Protein AF-A0A0J9W7E1-F1 (afdb_monomer)

Nearest PDB structures (foldseek):
  6e33-assembly1_A  TM=8.947E-01  e=1.477E-01  Schizosaccharomyces pombe 972h-
  1hwt-assembly2_G  TM=4.977E-01  e=4.457E+00  Saccharomyces cerevisiae

Structure (mmCIF, N/CA/C/O backbone):
data_AF-A0A0J9W7E1-F1
#
_entry.id   AF-A0A0J9W7E1-F1
#
loop_
_atom_site.group_PDB
_atom_site.id
_atom_site.type_symbol
_atom_site.label_atom_id
_atom_site.label_alt_id
_atom_site.label_comp_id
_atom_site.label_asym_id
_atom_site.label_entity_id
_atom_site.label_seq_id
_atom_site.pdbx_PDB_ins_code
_atom_site.Cartn_x
_atom_site.Cartn_y
_atom_site.Cartn_z
_atom_site.occupancy
_atom_site.B_iso_or_equiv
_atom_site.auth_seq_id
_atom_site.auth_comp_id
_atom_site.auth_asym_id
_atom_site.auth_atom_id
_atom_site.pdbx_PDB_model_num
ATOM 1 N N . MET A 1 1 ? 9.584 -3.658 -5.499 1.00 83.12 1 MET A N 1
ATOM 2 C CA . MET A 1 1 ? 8.197 -3.659 -6.014 1.00 83.12 1 MET A CA 1
ATOM 3 C C . MET A 1 1 ? 8.221 -3.514 -7.531 1.00 83.12 1 MET A C 1
ATOM 5 O O . MET A 1 1 ? 8.796 -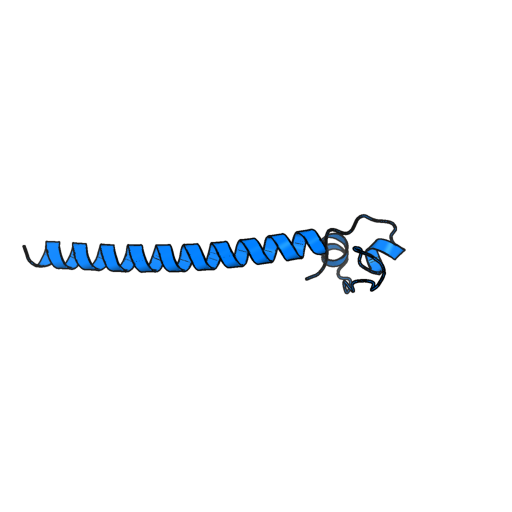2.539 -8.008 1.00 83.12 1 MET A O 1
ATOM 9 N N . PRO A 1 2 ? 7.711 -4.492 -8.300 1.00 92.12 2 PRO A N 1
ATOM 10 C CA . PRO A 1 2 ? 7.659 -4.382 -9.752 1.00 92.12 2 PRO A CA 1
ATOM 11 C C . PRO A 1 2 ? 6.607 -3.364 -10.200 1.00 92.12 2 PRO A C 1
ATOM 13 O O . PRO A 1 2 ? 5.562 -3.229 -9.577 1.00 92.12 2 PRO A O 1
ATOM 16 N N . CYS A 1 3 ? 6.866 -2.669 -11.308 1.00 94.62 3 CYS A N 1
ATOM 17 C CA . CYS A 1 3 ? 5.824 -1.899 -11.984 1.00 94.62 3 CYS A CA 1
ATOM 18 C C . CYS A 1 3 ? 4.753 -2.834 -12.573 1.00 94.62 3 CYS A C 1
ATOM 20 O O . CYS A 1 3 ? 5.019 -4.018 -12.822 1.00 94.62 3 CYS A O 1
ATOM 22 N N . THR A 1 4 ? 3.574 -2.296 -12.882 1.00 94.38 4 THR A N 1
ATOM 23 C CA . THR A 1 4 ? 2.432 -3.058 -13.410 1.00 94.38 4 THR A CA 1
ATOM 24 C C . THR A 1 4 ? 2.790 -3.821 -14.686 1.00 94.38 4 THR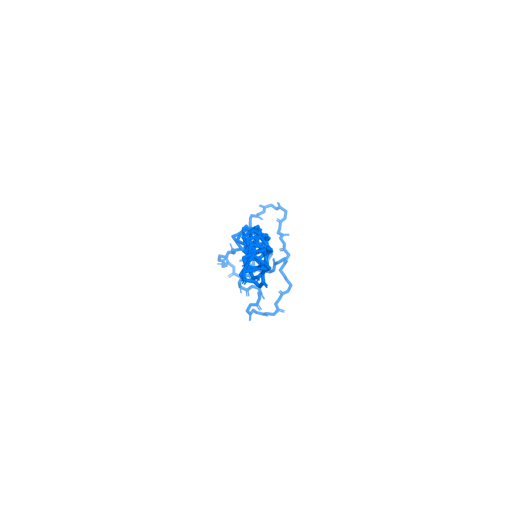 A C 1
ATOM 26 O O . THR A 1 4 ? 2.395 -4.974 -14.856 1.00 94.38 4 THR A O 1
ATOM 29 N N . CYS A 1 5 ? 3.580 -3.217 -15.579 1.00 94.19 5 CYS A N 1
ATOM 30 C CA . CYS A 1 5 ? 3.997 -3.866 -16.825 1.00 94.19 5 CYS A CA 1
ATOM 31 C C . CYS A 1 5 ? 4.868 -5.105 -16.565 1.00 94.19 5 CYS A C 1
ATOM 33 O O . CYS A 1 5 ? 4.629 -6.166 -17.146 1.00 94.19 5 CYS A O 1
ATOM 35 N N . CYS A 1 6 ? 5.869 -4.981 -15.691 1.00 94.75 6 CYS A N 1
ATOM 36 C CA . CYS A 1 6 ? 6.769 -6.082 -15.353 1.00 94.75 6 CYS A CA 1
ATOM 37 C C . CYS A 1 6 ? 6.055 -7.180 -14.574 1.00 94.75 6 CYS A C 1
ATOM 39 O O . CYS A 1 6 ? 6.262 -8.351 -14.879 1.00 94.75 6 CYS A O 1
ATOM 41 N N . PHE A 1 7 ? 5.182 -6.801 -13.636 1.00 94.75 7 PHE A N 1
ATOM 42 C CA . PHE A 1 7 ? 4.372 -7.737 -12.864 1.00 94.75 7 PHE A CA 1
ATOM 43 C C . PHE A 1 7 ? 3.501 -8.608 -13.776 1.00 94.75 7 PHE A C 1
ATOM 45 O O . PHE A 1 7 ? 3.608 -9.829 -13.744 1.00 94.75 7 PHE A O 1
ATOM 52 N N . ARG A 1 8 ? 2.730 -7.988 -14.681 1.00 94.38 8 ARG A N 1
ATOM 53 C CA . ARG A 1 8 ? 1.877 -8.714 -15.641 1.00 94.38 8 ARG A CA 1
ATOM 54 C C . ARG A 1 8 ? 2.660 -9.605 -16.602 1.00 94.38 8 ARG A C 1
ATOM 56 O O . ARG A 1 8 ? 2.133 -10.600 -17.076 1.00 94.38 8 ARG A O 1
ATOM 63 N N . SER A 1 9 ? 3.899 -9.230 -16.907 1.00 92.88 9 SER A N 1
ATOM 64 C CA . SER A 1 9 ? 4.752 -9.976 -17.835 1.00 92.88 9 SER A CA 1
ATOM 65 C C . SER A 1 9 ? 5.617 -11.034 -17.139 1.00 92.88 9 SER A C 1
ATOM 67 O O . SER A 1 9 ? 6.430 -11.664 -17.810 1.00 92.88 9 SER A O 1
ATOM 69 N N . GLY A 1 10 ? 5.524 -11.183 -15.810 1.00 93.06 10 GLY A N 1
ATOM 70 C CA . GLY A 1 10 ? 6.376 -12.092 -15.034 1.00 93.06 10 GLY A CA 1
ATOM 71 C C . GLY A 1 10 ? 7.871 -11.750 -15.091 1.00 93.06 10 GLY A C 1
ATOM 72 O O . GLY A 1 10 ? 8.718 -12.620 -14.906 1.00 93.06 10 GLY A O 1
ATOM 73 N N . LYS A 1 11 ? 8.223 -10.493 -15.389 1.00 92.38 11 LYS A N 1
ATOM 74 C CA . LYS A 1 11 ? 9.614 -10.065 -15.588 1.00 92.38 11 LYS A CA 1
ATOM 75 C C . LYS A 1 11 ? 10.196 -9.413 -14.341 1.00 92.38 11 LYS A C 1
ATOM 77 O O . LYS A 1 11 ? 9.511 -8.690 -13.616 1.00 92.38 11 LYS A O 1
ATOM 82 N N . LYS A 1 12 ? 11.510 -9.576 -14.148 1.00 92.31 12 LYS A N 1
ATOM 83 C CA . 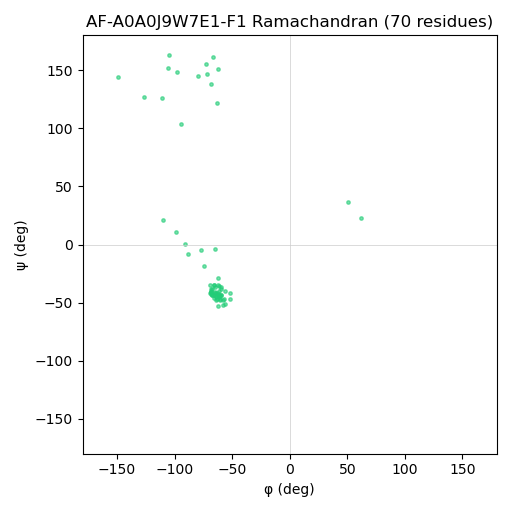LYS A 1 12 ? 12.256 -8.835 -13.121 1.00 92.31 12 LYS A CA 1
ATOM 84 C C . LYS A 1 12 ? 12.215 -7.338 -13.432 1.00 92.31 12 LYS A C 1
ATOM 86 O O . LYS A 1 12 ? 12.653 -6.897 -14.490 1.00 92.31 12 LYS A O 1
ATOM 91 N N . CYS A 1 13 ? 11.691 -6.557 -12.494 1.00 93.75 13 CYS A N 1
ATOM 92 C CA . CYS A 1 13 ? 11.612 -5.109 -12.612 1.00 93.75 13 CYS A CA 1
ATOM 93 C C . CYS A 1 13 ? 12.819 -4.468 -11.929 1.00 93.75 13 CYS A C 1
ATOM 95 O O . CYS A 1 13 ? 12.855 -4.381 -10.704 1.00 93.75 13 CYS A O 1
ATOM 97 N N . LEU A 1 14 ? 13.787 -4.011 -12.722 1.00 93.44 14 LEU A N 1
ATOM 98 C CA . LEU A 1 14 ? 14.985 -3.332 -12.229 1.00 93.44 14 LEU A CA 1
ATOM 99 C C . LEU A 1 14 ? 14.941 -1.859 -12.633 1.00 93.44 14 LEU A C 1
ATOM 101 O O . LEU A 1 14 ? 14.739 -1.546 -13.808 1.00 93.44 14 LEU A O 1
ATOM 105 N N . MET A 1 15 ? 15.081 -0.959 -11.659 1.00 91.44 15 MET A N 1
ATOM 106 C CA . MET A 1 15 ? 15.157 0.477 -11.933 1.00 91.44 15 MET A CA 1
ATOM 107 C C . MET A 1 15 ? 16.462 0.803 -12.651 1.00 91.44 15 MET A C 1
ATOM 109 O O . MET A 1 15 ? 17.508 0.248 -12.325 1.00 91.44 15 MET A O 1
ATOM 113 N N . SER A 1 16 ? 16.381 1.669 -13.658 1.00 90.50 16 SER A N 1
ATOM 114 C CA . SER A 1 16 ? 17.568 2.242 -14.289 1.00 90.50 16 SER A CA 1
ATOM 115 C C . SER A 1 1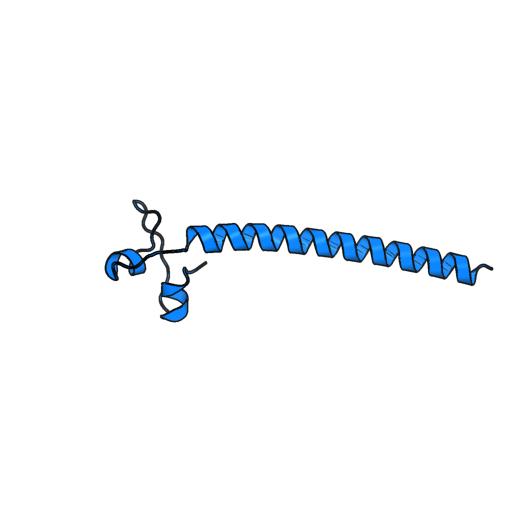6 ? 18.087 3.383 -13.412 1.00 90.50 16 SER A C 1
ATOM 117 O O . SER A 1 16 ? 17.285 4.083 -12.801 1.00 90.50 16 SER A O 1
ATOM 119 N N . ALA A 1 17 ? 19.407 3.569 -13.339 1.00 87.81 17 ALA A N 1
ATOM 120 C CA . ALA A 1 17 ? 20.001 4.666 -12.572 1.00 87.81 17 ALA A CA 1
ATOM 121 C C . ALA A 1 17 ? 19.626 6.043 -13.150 1.00 87.81 17 ALA A C 1
ATOM 123 O O . ALA A 1 17 ? 19.334 6.972 -12.405 1.00 87.81 17 ALA A O 1
ATOM 124 N N . ASP A 1 18 ? 19.542 6.137 -14.479 1.00 89.75 18 ASP A N 1
ATOM 125 C CA . ASP A 1 18 ? 19.392 7.407 -15.199 1.00 89.75 18 ASP A CA 1
ATOM 126 C C . ASP A 1 18 ? 17.937 7.702 -15.604 1.00 89.75 18 ASP A C 1
ATOM 128 O O . ASP A 1 18 ? 17.660 8.578 -16.424 1.00 89.75 18 ASP A O 1
ATOM 132 N N . SER A 1 19 ? 16.968 6.935 -15.093 1.00 88.56 19 SER A N 1
ATOM 133 C CA . SER A 1 19 ? 15.566 7.077 -15.480 1.00 88.56 19 SER A CA 1
ATOM 134 C C . SER A 1 19 ? 14.614 6.715 -14.352 1.00 88.56 19 SER A C 1
ATOM 136 O O . SER A 1 19 ? 14.781 5.711 -13.671 1.00 88.56 19 S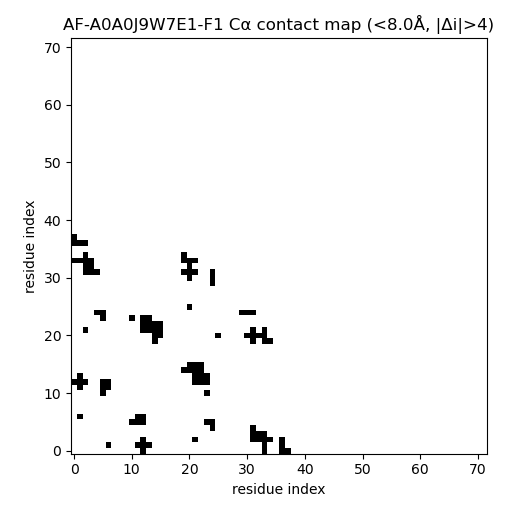ER A O 1
ATOM 138 N N . ALA A 1 20 ? 13.498 7.440 -14.267 1.00 88.88 20 ALA A N 1
ATOM 139 C CA . ALA A 1 20 ? 12.365 7.062 -13.421 1.00 88.88 20 ALA A CA 1
ATOM 140 C C . ALA A 1 20 ? 11.674 5.747 -13.862 1.00 88.88 20 ALA A C 1
ATOM 142 O O . ALA A 1 20 ? 10.730 5.290 -13.218 1.00 88.88 20 ALA A O 1
ATOM 143 N N . ARG A 1 21 ? 12.098 5.144 -14.983 1.00 92.81 21 ARG A N 1
ATOM 144 C CA . ARG A 1 21 ? 11.518 3.920 -15.549 1.00 92.81 21 ARG A CA 1
ATOM 145 C C . ARG A 1 21 ? 12.420 2.708 -15.334 1.00 92.81 21 ARG A C 1
ATOM 147 O O . ARG A 1 21 ? 13.643 2.809 -15.309 1.00 92.81 21 ARG A O 1
ATOM 154 N N . CYS A 1 22 ? 11.808 1.525 -15.263 1.00 94.19 22 CYS A N 1
ATOM 155 C CA . CYS A 1 22 ? 12.563 0.272 -15.230 1.00 94.19 22 CYS A CA 1
ATOM 156 C C . CYS A 1 22 ? 13.169 -0.057 -16.596 1.00 94.19 22 CYS A C 1
ATOM 158 O O . CYS A 1 22 ? 12.628 0.341 -17.632 1.00 94.19 22 CYS A O 1
ATOM 160 N N . SER A 1 23 ? 14.248 -0.839 -16.595 1.00 94.06 23 SER A N 1
ATOM 161 C CA . SER A 1 23 ? 14.934 -1.298 -17.808 1.00 94.06 23 SER A CA 1
ATOM 162 C C . SER A 1 23 ? 13.978 -1.946 -18.815 1.00 94.06 23 SER A C 1
ATOM 164 O O . SER A 1 23 ? 14.028 -1.640 -20.004 1.00 94.06 23 SER A O 1
ATOM 166 N N . GLU A 1 24 ? 13.036 -2.768 -18.351 1.00 94.69 24 GLU A N 1
ATOM 167 C CA . GLU A 1 24 ? 12.056 -3.430 -19.217 1.00 94.69 24 GLU A CA 1
ATOM 168 C C . GLU A 1 24 ? 11.048 -2.456 -19.842 1.00 94.69 24 GLU A C 1
ATOM 170 O O . GLU A 1 24 ? 10.742 -2.577 -21.026 1.00 94.69 24 GLU A O 1
ATOM 175 N N . CYS A 1 25 ? 10.569 -1.453 -19.102 1.00 94.69 25 CYS A N 1
ATOM 176 C CA . CYS A 1 25 ? 9.687 -0.419 -19.654 1.00 94.69 25 CYS A CA 1
ATOM 177 C C . CYS A 1 25 ? 10.427 0.492 -20.640 1.00 94.69 25 CYS A C 1
ATOM 179 O O . CYS A 1 25 ? 9.837 0.912 -21.636 1.00 94.69 25 CYS A O 1
ATOM 181 N N . ILE A 1 26 ? 11.713 0.771 -20.393 1.00 94.12 26 ILE A N 1
ATOM 182 C CA . ILE A 1 26 ? 12.572 1.502 -21.332 1.00 94.12 26 ILE A CA 1
ATOM 183 C C . ILE A 1 26 ? 12.697 0.711 -22.637 1.00 94.12 26 ILE A C 1
ATOM 185 O O . ILE A 1 26 ? 12.373 1.246 -23.699 1.00 94.12 26 ILE A O 1
ATOM 189 N N . ARG A 1 27 ? 13.082 -0.571 -22.556 1.00 93.56 27 ARG A N 1
ATOM 190 C CA . ARG A 1 27 ? 13.227 -1.473 -23.713 1.00 93.56 27 ARG A CA 1
ATOM 191 C C . ARG A 1 27 ? 11.922 -1.641 -24.486 1.00 93.56 27 ARG A C 1
ATOM 193 O O . ARG A 1 27 ? 11.922 -1.585 -25.710 1.00 93.56 27 ARG A O 1
ATOM 200 N N . ALA A 1 28 ? 10.811 -1.809 -23.775 1.00 91.69 28 ALA A N 1
ATOM 201 C CA . ALA A 1 28 ? 9.487 -1.966 -24.369 1.00 91.69 28 ALA A CA 1
ATOM 202 C C . ALA A 1 28 ? 8.879 -0.646 -24.874 1.00 91.69 28 ALA A C 1
ATOM 204 O O . ALA A 1 28 ? 7.787 -0.676 -25.438 1.00 91.69 28 ALA A O 1
ATOM 205 N N . LYS A 1 29 ? 9.537 0.502 -24.642 1.00 93.12 29 LYS A N 1
ATOM 206 C CA . LYS A 1 29 ? 9.012 1.852 -24.917 1.00 93.12 29 LYS A CA 1
ATOM 207 C C . LYS A 1 29 ? 7.611 2.079 -24.325 1.00 93.12 29 LYS A C 1
ATOM 209 O O . LYS A 1 29 ? 6.778 2.758 -24.916 1.00 93.12 29 LYS A O 1
ATOM 214 N N . LYS A 1 30 ? 7.357 1.518 -23.139 1.00 91.75 30 LYS A N 1
ATOM 215 C CA . LYS A 1 30 ? 6.094 1.659 -22.399 1.00 91.75 30 LYS A CA 1
ATOM 216 C C . LYS A 1 30 ? 6.250 2.609 -21.213 1.00 91.75 30 LYS A C 1
ATOM 218 O O . LYS A 1 30 ? 7.364 2.904 -20.762 1.00 91.75 30 LYS A O 1
ATOM 223 N N . SER A 1 31 ? 5.118 3.084 -20.701 1.00 91.94 31 SER A N 1
ATOM 224 C CA . SER A 1 31 ? 5.075 3.781 -19.418 1.00 91.94 31 SER A CA 1
ATOM 225 C C . SER A 1 31 ? 5.514 2.844 -18.288 1.00 91.94 31 SER A C 1
ATOM 227 O O . SER A 1 31 ? 5.394 1.618 -18.373 1.00 91.94 31 SER A O 1
ATOM 229 N N . CYS A 1 32 ? 6.079 3.428 -17.236 1.00 94.75 32 CYS A N 1
ATOM 230 C CA . CYS A 1 32 ? 6.483 2.715 -16.035 1.00 94.75 32 CYS A CA 1
ATOM 231 C C . CYS A 1 32 ? 5.842 3.408 -14.841 1.00 94.75 32 CYS A C 1
ATOM 233 O O . CYS A 1 32 ? 5.980 4.618 -14.694 1.00 94.75 32 CYS A O 1
ATOM 235 N N . ASP A 1 33 ? 5.143 2.648 -14.009 1.00 95.00 33 ASP A N 1
ATOM 236 C CA . ASP A 1 33 ? 4.471 3.145 -12.813 1.00 95.00 33 ASP A CA 1
ATOM 237 C C . ASP A 1 33 ? 5.137 2.657 -11.520 1.00 95.00 33 ASP A C 1
ATOM 239 O O . ASP A 1 33 ? 4.516 2.683 -10.464 1.00 95.00 33 ASP A O 1
ATOM 243 N N . SER A 1 34 ? 6.409 2.245 -11.585 1.00 88.94 34 SER A N 1
ATOM 244 C CA . SER A 1 34 ? 7.187 1.765 -10.431 1.00 88.94 34 SER A CA 1
ATOM 245 C C . SER A 1 34 ? 7.166 2.739 -9.254 1.00 88.94 34 SER A C 1
ATOM 247 O O . SER A 1 34 ? 6.901 2.326 -8.129 1.00 88.94 34 SER A O 1
ATOM 249 N N . THR A 1 35 ? 7.398 4.029 -9.508 1.00 88.31 35 THR A N 1
ATOM 250 C CA . THR A 1 35 ? 7.410 5.063 -8.463 1.00 88.31 35 THR A CA 1
ATOM 251 C C . THR A 1 35 ? 6.036 5.237 -7.827 1.00 88.31 35 THR A C 1
ATOM 253 O O . THR A 1 35 ? 5.936 5.331 -6.608 1.00 88.31 35 THR A O 1
ATOM 256 N N . ARG A 1 36 ? 4.971 5.221 -8.639 1.00 91.31 36 ARG A N 1
ATOM 257 C CA . ARG A 1 36 ? 3.590 5.330 -8.151 1.00 91.31 36 ARG A CA 1
ATOM 258 C C . ARG A 1 36 ? 3.203 4.116 -7.311 1.00 91.31 36 ARG A C 1
ATOM 260 O O . ARG A 1 36 ? 2.616 4.275 -6.255 1.00 91.31 36 ARG A O 1
ATOM 267 N N . VAL A 1 37 ? 3.559 2.911 -7.755 1.00 91.31 37 VAL A N 1
ATOM 268 C CA . VAL A 1 37 ? 3.315 1.676 -6.993 1.00 91.31 37 VAL A CA 1
ATOM 269 C C . VAL A 1 37 ? 4.032 1.734 -5.642 1.00 91.31 37 VAL A C 1
ATOM 271 O O . VAL A 1 37 ? 3.433 1.415 -4.619 1.00 91.31 37 VAL A O 1
ATOM 274 N N . ALA A 1 38 ? 5.287 2.191 -5.618 1.00 89.19 38 ALA A N 1
ATOM 275 C CA . ALA A 1 38 ? 6.047 2.327 -4.380 1.00 89.19 38 ALA A CA 1
ATOM 276 C C . ALA A 1 38 ? 5.432 3.359 -3.417 1.00 89.19 38 ALA A C 1
ATOM 278 O O . ALA A 1 38 ? 5.297 3.069 -2.229 1.00 89.19 38 ALA A O 1
ATOM 279 N N . SER A 1 39 ? 5.032 4.538 -3.906 1.00 91.38 39 SER A N 1
ATOM 280 C CA . SER A 1 39 ? 4.418 5.567 -3.057 1.00 91.38 39 SER A CA 1
ATOM 281 C C . SER A 1 39 ? 3.033 5.158 -2.552 1.00 91.38 39 SER A C 1
ATOM 283 O O . SER A 1 39 ? 2.736 5.347 -1.373 1.00 91.38 39 SER A O 1
ATOM 285 N N . SER A 1 40 ? 2.207 4.543 -3.403 1.00 94.31 40 SER A N 1
ATOM 286 C CA . SER A 1 40 ? 0.909 3.994 -3.003 1.00 94.31 40 SER A CA 1
ATOM 287 C C . SER A 1 40 ? 1.058 2.936 -1.913 1.00 94.31 40 SER A C 1
ATOM 289 O O . SER A 1 40 ? 0.326 2.995 -0.931 1.00 94.31 40 SER A O 1
ATOM 291 N N . LEU A 1 41 ? 2.028 2.024 -2.033 1.00 93.19 41 LEU A N 1
ATOM 292 C CA . LEU A 1 41 ? 2.277 1.014 -1.005 1.00 93.19 41 LEU A CA 1
ATOM 293 C C . LEU A 1 41 ? 2.663 1.644 0.338 1.00 93.19 41 LEU A C 1
ATOM 295 O O . LEU A 1 41 ? 2.106 1.266 1.360 1.00 93.19 41 LEU A O 1
ATOM 299 N N . MET A 1 42 ? 3.563 2.633 0.346 1.00 94.81 42 MET A N 1
ATOM 300 C CA . MET A 1 42 ? 3.933 3.321 1.590 1.00 94.81 42 MET A CA 1
ATOM 301 C C . MET A 1 42 ? 2.733 3.992 2.264 1.00 94.81 42 MET A C 1
ATOM 303 O O . MET A 1 42 ? 2.635 3.987 3.489 1.00 94.81 42 MET A O 1
ATOM 307 N N . ASN A 1 43 ? 1.823 4.575 1.483 1.00 96.75 43 ASN A N 1
ATOM 308 C CA . ASN A 1 43 ? 0.611 5.182 2.026 1.00 96.75 43 ASN A CA 1
ATOM 309 C C . ASN A 1 43 ? -0.348 4.129 2.586 1.00 96.75 43 ASN A C 1
ATOM 311 O O . ASN A 1 43 ? -0.880 4.333 3.672 1.00 96.75 43 ASN A O 1
ATOM 315 N N . LEU A 1 44 ? -0.521 3.004 1.886 1.00 97.06 44 LEU A N 1
ATOM 316 C CA . LEU A 1 44 ? -1.351 1.895 2.358 1.00 97.06 44 LEU A CA 1
ATOM 317 C C . LEU A 1 44 ? -0.817 1.315 3.670 1.00 97.06 44 LEU A C 1
ATOM 319 O O . LEU A 1 44 ? -1.590 1.167 4.603 1.00 97.06 44 LEU A O 1
ATOM 323 N N . MET A 1 45 ? 0.496 1.106 3.798 1.00 97.25 45 MET A N 1
ATOM 324 C CA . MET A 1 45 ? 1.099 0.627 5.052 1.00 97.25 45 MET A CA 1
ATOM 325 C C . MET A 1 45 ? 0.882 1.601 6.222 1.00 97.25 45 MET A C 1
ATOM 327 O O . MET A 1 45 ? 0.697 1.188 7.362 1.00 97.25 45 MET A O 1
ATOM 331 N N . LYS A 1 46 ? 0.895 2.916 5.962 1.00 97.81 46 LYS A N 1
ATOM 332 C CA . LYS A 1 46 ? 0.569 3.917 6.992 1.00 97.81 46 LYS A CA 1
ATOM 333 C C . LYS A 1 46 ? -0.904 3.868 7.392 1.00 97.81 46 LYS A C 1
ATOM 335 O O . LYS A 1 46 ? -1.211 4.083 8.558 1.00 97.81 46 LYS A O 1
ATOM 340 N N . GLN A 1 47 ? -1.794 3.643 6.428 1.00 97.94 47 GLN A N 1
ATOM 341 C CA . GLN A 1 47 ? -3.228 3.518 6.680 1.00 97.94 47 GLN A CA 1
ATOM 342 C C . GLN A 1 47 ? -3.547 2.241 7.453 1.00 97.94 47 GLN A C 1
ATOM 344 O O . GLN A 1 47 ? -4.301 2.312 8.409 1.00 97.94 47 GLN A O 1
ATOM 349 N N . GLU A 1 48 ? -2.928 1.120 7.089 1.00 98.19 48 GLU A N 1
ATOM 350 C CA . GLU A 1 48 ? -3.045 -0.162 7.790 1.00 98.19 48 GLU A CA 1
ATOM 351 C C . GLU A 1 48 ? -2.658 -0.019 9.262 1.00 98.19 48 GLU A C 1
ATOM 353 O O . GLU A 1 48 ? -3.472 -0.299 10.131 1.00 98.19 48 GLU A O 1
ATOM 358 N N . LYS A 1 49 ? -1.487 0.564 9.547 1.00 98.06 49 LYS A N 1
ATOM 359 C CA . LYS A 1 49 ? -1.065 0.827 10.928 1.00 98.06 49 LYS A CA 1
ATOM 360 C C . LYS A 1 49 ? -2.032 1.737 11.692 1.00 98.06 49 LYS A C 1
ATOM 362 O O . LYS A 1 49 ? -2.198 1.600 12.897 1.00 98.06 49 LYS A O 1
ATOM 367 N N . LYS A 1 50 ? -2.623 2.725 11.013 1.00 98.19 50 LYS A N 1
ATOM 368 C CA . LYS A 1 50 ? -3.612 3.595 11.652 1.00 98.19 50 LYS A CA 1
ATOM 369 C C . LYS A 1 50 ? -4.865 2.799 12.023 1.00 98.19 50 LYS A C 1
ATOM 371 O O . LYS A 1 50 ? -5.342 2.945 13.134 1.00 98.19 50 LYS A O 1
ATOM 376 N N . LEU A 1 51 ? -5.363 1.977 11.102 1.00 98.50 51 LEU A N 1
ATOM 377 C CA . LEU A 1 51 ? -6.540 1.146 11.337 1.00 98.50 51 LEU A CA 1
ATOM 378 C C . LEU A 1 51 ? -6.308 0.149 12.473 1.00 98.50 51 LEU A C 1
ATOM 380 O O . LEU A 1 51 ? -7.181 0.019 13.311 1.00 98.50 51 LEU A O 1
ATOM 384 N N . GLU A 1 52 ? -5.130 -0.472 12.542 1.00 98.25 52 GLU A N 1
ATOM 385 C CA . GLU A 1 52 ? -4.753 -1.371 13.643 1.00 98.25 52 GLU A CA 1
ATOM 386 C C . GLU A 1 52 ? -4.837 -0.661 15.007 1.00 98.25 52 GLU A C 1
ATOM 388 O O . GLU A 1 52 ? -5.475 -1.155 15.928 1.00 98.25 52 GLU A O 1
ATOM 393 N N . ASN A 1 53 ? -4.296 0.558 15.114 1.00 98.06 53 ASN A N 1
ATOM 394 C CA . ASN A 1 53 ? -4.414 1.348 16.343 1.00 98.06 53 ASN A CA 1
ATOM 395 C C . ASN A 1 53 ? -5.872 1.728 16.671 1.00 98.06 53 ASN A C 1
ATOM 397 O O . ASN A 1 53 ? -6.262 1.699 17.835 1.00 98.06 53 ASN A O 1
ATOM 401 N N . ASP A 1 54 ? -6.651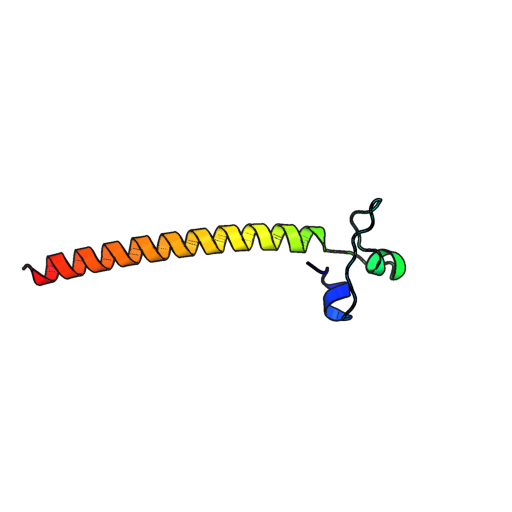 2.126 15.657 1.00 98.06 54 ASP A N 1
ATOM 402 C CA . ASP A 1 54 ? -8.058 2.507 15.828 1.00 98.06 54 ASP A CA 1
ATOM 403 C C . ASP A 1 54 ? -8.901 1.276 16.267 1.00 98.06 54 ASP A C 1
ATOM 405 O O . ASP A 1 54 ? -9.836 1.410 17.058 1.00 98.06 54 ASP A O 1
ATOM 409 N N . GLU A 1 55 ? -8.566 0.070 15.784 1.00 98.12 55 GLU A N 1
ATOM 410 C CA . GLU A 1 55 ? -9.177 -1.207 16.188 1.00 98.12 55 GLU A CA 1
ATOM 411 C C . GLU A 1 55 ? -8.841 -1.578 17.640 1.00 98.12 55 GLU A C 1
ATOM 413 O O . GLU A 1 55 ? -9.738 -1.989 18.385 1.00 98.12 55 GLU A O 1
ATOM 418 N N . ASP A 1 56 ? -7.585 -1.404 18.057 1.00 97.88 56 ASP A N 1
ATOM 419 C CA . ASP A 1 56 ? -7.148 -1.657 19.434 1.00 97.88 56 ASP A CA 1
ATOM 420 C C . ASP A 1 56 ? -7.850 -0.714 20.427 1.00 97.88 56 ASP A C 1
ATOM 422 O O . ASP A 1 56 ? -8.415 -1.173 21.421 1.00 97.88 56 ASP A O 1
ATOM 426 N N . GLU A 1 57 ? -7.900 0.591 20.131 1.00 97.88 57 GLU A N 1
ATOM 427 C CA . GLU A 1 57 ? -8.576 1.591 20.975 1.00 97.88 57 GLU A CA 1
ATOM 428 C C . GLU A 1 57 ? -10.074 1.281 21.121 1.00 97.88 57 GLU A C 1
ATOM 430 O O . GLU A 1 57 ? -10.605 1.226 22.234 1.00 97.88 57 GLU A O 1
ATOM 435 N N . ALA A 1 58 ? -10.752 0.987 20.007 1.00 97.62 58 ALA A N 1
ATOM 436 C CA . ALA A 1 58 ? -12.164 0.616 20.03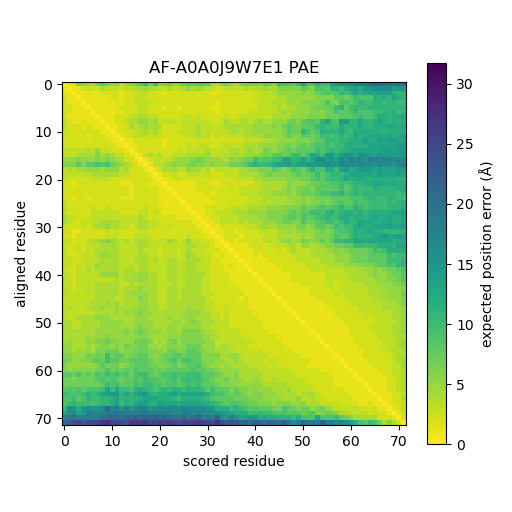2 1.00 97.62 58 ALA A CA 1
ATOM 437 C C . ALA A 1 58 ? -12.415 -0.680 20.823 1.00 97.62 58 ALA A C 1
ATOM 439 O O . ALA A 1 58 ? -13.444 -0.810 21.493 1.00 97.62 58 ALA A O 1
ATOM 440 N N . SER A 1 59 ? -11.484 -1.635 20.760 1.00 96.50 59 SER A N 1
ATOM 441 C CA . SER A 1 59 ? -11.570 -2.891 21.507 1.00 96.50 59 SER A CA 1
ATOM 442 C C . SER A 1 59 ? -11.436 -2.665 23.013 1.00 96.50 59 SER A C 1
ATOM 444 O O . SER A 1 59 ? -12.222 -3.219 23.786 1.00 96.50 59 SER A O 1
ATOM 446 N N . GLU A 1 60 ? -10.490 -1.827 23.442 1.00 96.88 60 GLU A N 1
ATOM 447 C CA . GLU A 1 60 ? -10.329 -1.456 24.852 1.00 96.88 60 GLU A CA 1
ATOM 448 C C . GLU A 1 60 ? -11.559 -0.732 25.406 1.00 96.88 60 GLU A C 1
ATOM 450 O O . GLU A 1 60 ? -12.009 -1.028 26.515 1.00 96.88 60 GLU A O 1
ATOM 455 N N . ASP A 1 61 ? -12.127 0.200 24.645 1.00 96.81 61 ASP A N 1
ATOM 456 C CA . ASP A 1 61 ? -13.309 0.948 25.075 1.00 96.81 61 ASP A CA 1
ATOM 457 C C . ASP A 1 61 ? -14.551 0.060 25.177 1.00 96.81 61 ASP A C 1
ATOM 459 O O . ASP A 1 61 ? -15.328 0.180 26.129 1.00 96.81 61 ASP A O 1
ATOM 463 N N . LEU A 1 62 ? -14.712 -0.890 24.253 1.00 96.69 62 LEU A N 1
ATOM 464 C CA . LEU A 1 62 ? -15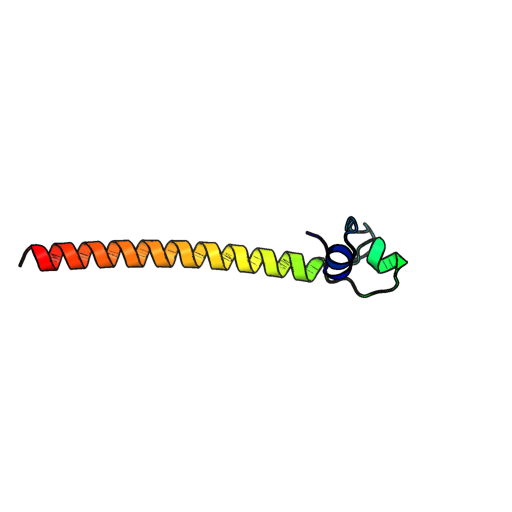.783 -1.883 24.321 1.00 96.69 62 LEU A CA 1
ATOM 465 C C . LEU A 1 62 ? -15.649 -2.757 25.575 1.00 96.69 62 LEU A C 1
ATOM 467 O O . LEU A 1 62 ? -16.647 -2.997 26.259 1.00 96.69 62 LEU A O 1
ATOM 471 N N . LEU A 1 63 ? -14.431 -3.199 25.905 1.00 96.25 63 LEU A N 1
ATOM 472 C CA . LEU A 1 63 ? -14.165 -3.979 27.117 1.00 96.25 63 LEU A CA 1
ATOM 473 C C . LEU A 1 63 ? -14.520 -3.198 28.387 1.00 96.25 63 LEU A C 1
ATOM 475 O O . LEU A 1 63 ? -15.253 -3.725 29.224 1.00 96.25 63 LEU A O 1
ATOM 479 N N . LYS A 1 64 ? -14.089 -1.935 28.501 1.00 96.00 64 LYS A N 1
ATOM 480 C CA . LYS A 1 64 ? -14.420 -1.071 29.651 1.00 96.00 64 LYS A CA 1
ATOM 481 C C . LYS A 1 64 ? -15.930 -0.913 29.824 1.00 96.00 64 LYS A C 1
ATOM 483 O O . LYS A 1 64 ? -16.447 -1.115 30.918 1.00 96.00 64 LYS A O 1
ATOM 488 N N . LEU A 1 65 ? -16.656 -0.622 28.741 1.00 95.00 65 LEU A N 1
ATOM 489 C CA . LEU A 1 65 ? -18.117 -0.499 28.784 1.00 95.00 65 LEU A CA 1
ATOM 490 C C . LEU A 1 65 ? -18.791 -1.804 29.222 1.00 95.00 65 LEU A C 1
ATOM 492 O O . LEU A 1 65 ? -19.762 -1.782 29.977 1.00 95.00 65 LEU A O 1
ATOM 496 N N . HIS A 1 66 ? -18.290 -2.950 28.759 1.00 93.88 66 HIS A N 1
ATOM 497 C CA . HIS A 1 66 ? -18.816 -4.246 29.172 1.00 93.88 66 HIS A CA 1
ATOM 498 C C . HIS A 1 66 ? -18.584 -4.508 30.669 1.00 93.88 66 HIS A C 1
ATOM 500 O O . HIS A 1 66 ? -19.479 -5.014 31.345 1.00 93.88 66 HIS A O 1
ATOM 506 N N . GLU A 1 67 ? -17.416 -4.146 31.202 1.00 94.31 67 GLU A N 1
ATOM 507 C CA . GLU A 1 67 ? -17.113 -4.234 32.636 1.00 94.31 67 GLU A CA 1
ATOM 508 C C . GLU A 1 67 ? -18.012 -3.315 33.474 1.00 94.31 67 GLU A C 1
ATOM 510 O O . GLU A 1 67 ? -18.566 -3.758 34.481 1.00 94.31 67 GLU A O 1
ATOM 515 N N . GLU A 1 68 ? -18.225 -2.070 33.038 1.00 93.69 68 GLU A N 1
ATOM 516 C CA . GLU A 1 68 ? -19.123 -1.116 33.703 1.00 93.69 68 GLU A CA 1
ATOM 517 C C . GLU A 1 68 ? -20.574 -1.613 33.734 1.00 93.69 68 GLU A C 1
ATOM 519 O O . GLU A 1 68 ? -21.231 -1.536 34.772 1.00 93.69 68 GLU A O 1
ATOM 524 N N . MET A 1 69 ? -21.070 -2.169 32.623 1.00 90.69 69 MET A N 1
ATOM 525 C CA . MET A 1 69 ? -22.411 -2.761 32.570 1.00 90.69 69 MET A CA 1
ATOM 526 C C . MET A 1 69 ? -22.543 -4.006 33.450 1.00 90.69 69 MET A C 1
ATOM 528 O O . MET A 1 69 ? -23.614 -4.238 34.000 1.00 90.69 69 MET A O 1
ATOM 532 N N . ALA A 1 70 ? -21.488 -4.815 33.574 1.00 90.62 70 ALA A N 1
ATOM 533 C CA . ALA A 1 70 ? -21.497 -6.016 34.409 1.00 90.62 70 ALA A CA 1
ATOM 534 C C . ALA A 1 70 ? -21.410 -5.709 35.917 1.00 90.62 70 ALA A C 1
ATOM 536 O O . ALA A 1 70 ? -21.721 -6.577 36.733 1.00 90.62 70 ALA A O 1
ATOM 537 N N . ALA A 1 71 ? -20.962 -4.506 36.286 1.00 84.44 71 ALA A N 1
ATOM 538 C CA . ALA A 1 71 ? -20.859 -4.047 37.670 1.00 84.44 71 ALA A CA 1
ATOM 539 C C . ALA A 1 71 ? -22.143 -3.374 38.207 1.00 84.44 71 ALA A C 1
ATOM 541 O O . ALA A 1 71 ? -22.204 -3.080 39.405 1.00 84.44 71 ALA A O 1
ATOM 542 N N . LEU A 1 72 ? -23.136 -3.124 37.343 1.00 67.88 72 LEU A N 1
ATOM 543 C CA . LEU A 1 72 ? -24.478 -2.617 37.673 1.00 67.88 72 LEU A CA 1
ATOM 544 C C . LEU A 1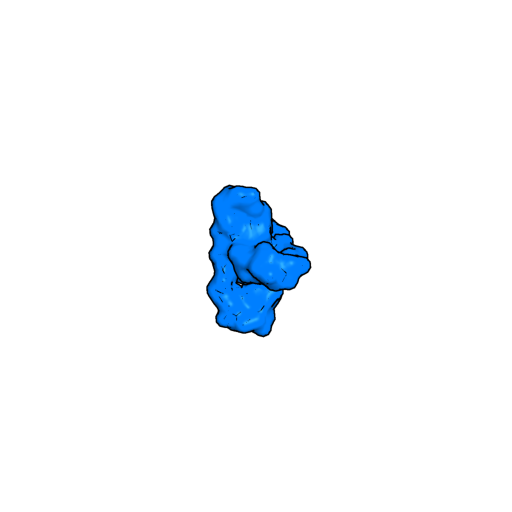 72 ? -25.456 -3.758 37.989 1.00 67.88 72 LEU A C 1
ATOM 546 O O . LEU A 1 72 ? -26.295 -3.552 38.897 1.00 67.88 72 LEU A O 1
#

Solvent-accessible surface area (backbone atoms only — not comparable to full-atom values): 4145 Å² total; per-residue (Å²): 124,57,20,67,69,28,54,79,66,76,44,86,56,47,76,39,94,92,41,89,35,26,52,63,27,59,76,68,74,47,83,53,46,34,63,58,53,53,54,51,48,56,52,48,54,53,48,51,56,49,50,54,51,54,51,52,53,53,50,54,52,51,50,51,52,51,53,57,62,72,74,109

Foldseek 3Di:
DAWPVCVVVVHDFDCDPVDPGTPVCVVVVHDTCVVVVVVVVVVVVVVVVVVVVVVVVVVVVVVVVVVVVVVD

Mean predicted aligned error: 5.28 Å

Secondary structure (DSSP, 8-state):
---HHHHHTT----B-TT-SSBHHHHHTT----HHHHHHHHHHHHHHHHHHHHHHHHHHHHHHHHHHHHHT-

Radius of gyration: 22.13 Å; Cα contacts (8 Å, |Δi|>4): 56; chains: 1; bounding box: 44×20×63 Å

Sequence (72 aa):
MPCTCCFRSGKKCLMSADSARCSECIRAKKSCDSTRVASSLMNLMKQEKKLENDEDEASEDLLKLHEEMAAL

pLDDT: mean 93.49, std 4.48, range [67.88, 98.5]

Organism: Fusarium oxysporum f. sp. lycopersici (strain 4287 / CBS 123668 / FGSC 9935 / NRRL 34936) (NCBI:txid426428)